Protein AF-A0A7V9GXW0-F1 (afdb_monomer_lite)

Radius of gyration: 19.79 Å; chains: 1; bounding box: 46×21×52 Å

Sequence (112 aa):
MLGPALAGLTLQVDTVCNLTAAGSDTEDQLLELRSGVASTVLDVRRIVEGLRPPALDALGLDGALVSLAERIRQGSDLTVEVTMPADLPDIPAAVEVAAYRVTQEALSNAVR

Foldseek 3Di:
DVVVVLVVVLVVLVVVLVVDDPPDPVNVVSVVVNVVSVVVVVVVVVVVLPDQDVQCVVPNLQRSLVVLQVVLVVVDVDDDDDDDPPDDDDDDSNVSSVVSVVSNVVSVVVRD

Secondary structure (DSSP, 8-state):
-HHHHHHHHHHHHHHHHHHSPTT-HHHHHHHHHHHHHHHHHHHHHHHHHHSPPHHHHHHHHHHHHHHHHHHHHHHSS--------SS-----HHHHHHHHHHHHHHHHHHH-

pLDDT: mean 87.24, std 6.22, range [52.62, 94.94]

Structure (mmCIF, N/CA/C/O backbone):
data_AF-A0A7V9GXW0-F1
#
_entry.id   AF-A0A7V9GXW0-F1
#
loop_
_atom_site.group_PDB
_atom_site.id
_atom_site.type_symbol
_atom_site.label_atom_id
_atom_site.label_alt_id
_atom_site.label_comp_id
_atom_site.label_asym_id
_atom_site.label_entity_id
_atom_site.label_seq_id
_atom_site.pdbx_PDB_ins_code
_atom_site.Cartn_x
_atom_site.Cartn_y
_atom_site.Cartn_z
_atom_site.occupancy
_atom_site.B_iso_or_equiv
_atom_site.auth_seq_id
_atom_site.auth_comp_id
_atom_site.auth_asym_id
_atom_site.auth_atom_id
_atom_site.pdbx_PDB_model_num
ATOM 1 N N . MET A 1 1 ? 10.256 -8.715 -0.504 1.00 52.62 1 MET A N 1
ATOM 2 C CA . MET A 1 1 ? 10.790 -7.395 -0.911 1.00 52.62 1 MET A CA 1
ATOM 3 C C . MET A 1 1 ? 10.795 -7.298 -2.436 1.00 52.62 1 MET A C 1
ATOM 5 O O . MET A 1 1 ? 11.852 -7.331 -3.046 1.00 52.62 1 MET A O 1
ATOM 9 N N . LEU A 1 2 ? 9.621 -7.235 -3.071 1.00 65.00 2 LEU A N 1
ATOM 10 C CA . LEU A 1 2 ? 9.536 -7.145 -4.537 1.00 65.00 2 LEU A CA 1
ATOM 11 C C . LEU A 1 2 ? 9.935 -5.745 -5.038 1.00 65.00 2 LEU A C 1
ATOM 13 O O . LEU A 1 2 ? 10.626 -5.635 -6.039 1.00 65.00 2 LEU A O 1
ATOM 17 N N . GLY A 1 3 ? 9.598 -4.685 -4.293 1.00 72.06 3 GLY A N 1
ATOM 18 C CA . GLY A 1 3 ? 9.905 -3.294 -4.664 1.00 72.06 3 GLY A CA 1
ATOM 19 C C . GLY A 1 3 ? 11.396 -3.000 -4.903 1.00 72.06 3 GLY A C 1
ATOM 20 O O . GLY A 1 3 ? 11.736 -2.566 -6.000 1.00 72.06 3 GLY A O 1
ATOM 21 N N . PRO A 1 4 ? 12.303 -3.272 -3.941 1.00 76.94 4 PRO A N 1
ATOM 22 C CA . PRO A 1 4 ? 13.736 -3.022 -4.130 1.00 76.94 4 PRO A CA 1
ATOM 23 C C . PRO A 1 4 ? 14.363 -3.840 -5.268 1.00 76.94 4 PRO A C 1
ATOM 25 O O . PRO A 1 4 ? 15.208 -3.331 -5.998 1.00 76.94 4 PRO A O 1
ATOM 28 N N . ALA A 1 5 ? 13.930 -5.093 -5.450 1.00 75.69 5 ALA A N 1
ATOM 29 C CA . ALA A 1 5 ? 14.425 -5.955 -6.524 1.00 75.69 5 ALA A CA 1
ATOM 30 C C . ALA A 1 5 ? 13.996 -5.449 -7.913 1.00 75.69 5 ALA A C 1
ATOM 32 O O . ALA A 1 5 ? 14.807 -5.410 -8.835 1.00 75.69 5 ALA A O 1
ATOM 33 N N . LEU A 1 6 ? 12.742 -5.004 -8.048 1.00 76.75 6 LEU A N 1
ATOM 34 C CA . LEU A 1 6 ? 12.219 -4.413 -9.282 1.00 76.75 6 LEU A CA 1
ATOM 35 C C . LEU A 1 6 ? 12.899 -3.075 -9.607 1.00 76.75 6 LEU A C 1
ATOM 37 O O . LEU A 1 6 ? 13.253 -2.842 -10.757 1.00 76.75 6 LEU A O 1
ATOM 41 N N . ALA A 1 7 ? 13.158 -2.234 -8.601 1.00 79.75 7 ALA A N 1
ATOM 42 C CA . ALA A 1 7 ? 13.915 -0.994 -8.786 1.00 79.75 7 ALA A CA 1
ATOM 43 C C . ALA A 1 7 ? 15.347 -1.259 -9.290 1.00 79.75 7 ALA A C 1
ATOM 45 O O . ALA A 1 7 ? 15.831 -0.551 -10.172 1.00 79.75 7 ALA A O 1
ATOM 46 N N . GLY A 1 8 ? 16.003 -2.306 -8.776 1.00 85.12 8 GLY A N 1
ATOM 47 C CA . GLY A 1 8 ? 17.321 -2.738 -9.246 1.00 85.12 8 GLY A CA 1
ATOM 48 C C . GLY A 1 8 ? 17.325 -3.179 -10.712 1.00 85.12 8 GLY A C 1
ATOM 49 O O . GLY A 1 8 ? 18.214 -2.782 -11.462 1.00 85.12 8 GLY A O 1
ATOM 50 N N . LEU A 1 9 ? 16.312 -3.939 -11.140 1.00 83.25 9 LEU A N 1
ATOM 51 C CA . LEU A 1 9 ? 16.158 -4.360 -12.538 1.00 83.25 9 LEU A CA 1
ATOM 52 C C . LEU A 1 9 ? 15.935 -3.169 -13.479 1.00 83.25 9 LEU A C 1
ATOM 54 O O . LEU A 1 9 ? 16.579 -3.100 -14.523 1.00 83.25 9 LEU A O 1
ATOM 58 N N . THR A 1 10 ? 15.089 -2.204 -13.104 1.00 84.31 10 THR A N 1
ATOM 59 C CA . THR A 1 10 ? 14.882 -0.984 -13.904 1.00 84.31 10 THR A CA 1
ATOM 60 C C . THR A 1 10 ? 16.181 -0.191 -14.066 1.00 84.31 10 THR A C 1
ATOM 62 O O . THR A 1 10 ? 16.521 0.193 -15.180 1.00 84.31 10 THR A O 1
ATOM 65 N N . LEU A 1 11 ? 16.953 -0.011 -12.986 1.00 87.56 11 LEU A N 1
ATOM 66 C CA . LEU A 1 11 ? 18.250 0.679 -13.033 1.00 87.56 11 LEU A CA 1
ATOM 67 C C . LEU A 1 11 ? 19.267 -0.031 -13.938 1.00 87.56 11 LEU A C 1
ATOM 69 O O . LEU A 1 11 ? 20.013 0.627 -14.665 1.00 87.56 11 LEU A O 1
ATOM 73 N N . GLN A 1 12 ? 19.308 -1.367 -13.902 1.00 86.00 12 GLN A N 1
ATOM 74 C CA . GLN A 1 12 ? 20.166 -2.159 -14.787 1.00 86.00 12 GLN A CA 1
ATOM 75 C C . GLN A 1 12 ? 19.776 -1.979 -16.256 1.00 86.00 12 GLN A C 1
ATOM 77 O O . GLN A 1 12 ? 20.656 -1.751 -17.083 1.00 86.00 12 GLN A O 1
ATOM 82 N N . VAL A 1 13 ? 18.478 -2.020 -16.574 1.00 85.94 13 VAL A N 1
ATOM 83 C CA . VAL A 1 13 ? 17.984 -1.789 -17.939 1.00 85.94 13 VAL A CA 1
ATOM 84 C C . VAL A 1 13 ? 18.317 -0.371 -18.405 1.00 85.94 13 VAL A C 1
ATOM 86 O O . VAL A 1 13 ? 18.903 -0.215 -19.472 1.00 85.94 13 VAL A O 1
ATOM 89 N N . ASP A 1 14 ? 18.054 0.651 -17.585 1.00 85.06 14 ASP A N 1
ATOM 90 C CA . ASP A 1 14 ? 18.375 2.047 -17.914 1.00 85.06 14 ASP A CA 1
ATOM 91 C C . ASP A 1 14 ? 19.885 2.248 -18.153 1.00 85.06 14 ASP A C 1
ATOM 93 O O . ASP A 1 14 ? 20.288 2.968 -19.067 1.00 85.06 14 ASP A O 1
ATOM 97 N N . THR A 1 15 ? 20.737 1.573 -17.373 1.00 89.44 15 THR A N 1
ATOM 98 C CA . THR A 1 15 ? 22.198 1.621 -17.546 1.00 89.44 15 THR A CA 1
ATOM 99 C C . THR A 1 15 ? 22.623 1.032 -18.889 1.00 89.44 15 THR A C 1
ATOM 101 O O . THR A 1 15 ? 23.450 1.623 -19.579 1.00 89.44 15 THR A O 1
ATOM 104 N N . VAL A 1 16 ? 22.057 -0.113 -19.279 1.00 86.62 16 VAL A N 1
ATOM 105 C CA . VAL A 1 16 ? 22.383 -0.763 -20.556 1.00 86.62 16 VAL A CA 1
ATOM 106 C C . VAL A 1 16 ? 21.869 0.067 -21.736 1.00 86.62 16 VAL A C 1
ATOM 108 O O . VAL A 1 16 ? 22.614 0.256 -22.697 1.00 86.62 16 VAL A O 1
ATOM 111 N N . CYS A 1 17 ? 20.669 0.651 -21.643 1.00 83.38 17 CYS A N 1
ATOM 112 C CA . CYS A 1 17 ? 20.161 1.582 -22.656 1.00 83.38 17 CYS A CA 1
ATOM 113 C C . CYS A 1 17 ? 21.126 2.755 -22.879 1.00 83.38 17 CYS A C 1
ATOM 115 O O . CYS A 1 17 ? 21.495 3.041 -24.013 1.00 83.38 17 CYS A O 1
ATOM 117 N N . ASN A 1 18 ? 21.605 3.380 -21.799 1.00 83.50 18 ASN A N 1
ATOM 118 C CA . ASN A 1 18 ? 22.503 4.538 -21.876 1.00 83.50 18 ASN A CA 1
ATOM 119 C C . ASN A 1 18 ? 23.887 4.225 -22.476 1.00 83.50 18 ASN A C 1
ATOM 121 O O . ASN A 1 18 ? 24.578 5.139 -22.922 1.00 83.50 18 ASN A O 1
ATOM 125 N N . LEU A 1 19 ? 24.313 2.959 -22.460 1.00 86.88 19 LEU A N 1
ATOM 126 C CA . LEU A 1 19 ? 25.595 2.510 -23.016 1.00 86.88 19 LEU A CA 1
ATOM 127 C C . LEU A 1 19 ? 25.477 1.994 -24.458 1.00 86.88 19 LEU A C 1
ATOM 129 O O . LEU A 1 19 ? 26.495 1.667 -25.072 1.00 86.88 19 LEU A O 1
ATOM 133 N N . THR A 1 20 ? 24.260 1.894 -24.995 1.00 88.50 20 THR A N 1
ATOM 134 C CA . THR A 1 20 ? 24.005 1.325 -26.321 1.00 88.50 20 THR A CA 1
ATOM 135 C C . THR A 1 20 ? 24.107 2.400 -27.405 1.00 88.50 20 THR A C 1
ATOM 137 O O . THR A 1 20 ? 23.768 3.562 -27.191 1.00 88.50 20 THR A O 1
ATOM 140 N N . ALA A 1 21 ? 24.618 2.022 -28.581 1.00 85.25 21 ALA A N 1
ATOM 141 C CA . ALA A 1 21 ? 24.728 2.930 -29.718 1.00 85.25 21 ALA A CA 1
ATOM 142 C C . ALA A 1 21 ? 23.344 3.254 -30.299 1.00 85.25 21 ALA A C 1
ATOM 144 O O . ALA A 1 21 ? 22.566 2.341 -30.594 1.00 85.25 21 ALA A O 1
ATOM 145 N N . ALA A 1 22 ? 23.087 4.548 -30.499 1.00 82.12 22 ALA A N 1
ATOM 146 C CA . ALA A 1 22 ? 21.825 5.041 -31.033 1.00 82.12 22 ALA A CA 1
ATOM 147 C C . ALA A 1 22 ? 21.554 4.520 -32.460 1.00 82.12 22 ALA A C 1
ATOM 149 O O . ALA A 1 22 ? 22.454 4.512 -33.304 1.00 82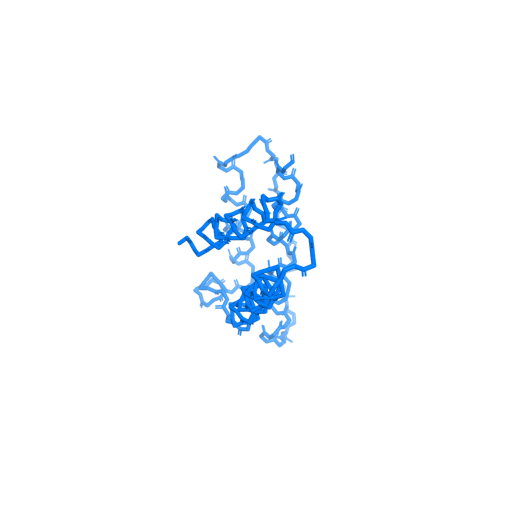.12 22 ALA A O 1
ATOM 150 N N . GLY A 1 23 ? 20.311 4.127 -32.733 1.00 79.44 23 GLY A N 1
ATOM 151 C CA . GLY A 1 23 ? 19.826 3.601 -34.008 1.00 79.44 23 GLY A CA 1
ATOM 152 C C . GLY A 1 23 ? 20.193 2.142 -34.287 1.00 79.44 23 GLY A C 1
ATOM 153 O O . GLY A 1 23 ? 20.156 1.731 -35.445 1.00 79.44 23 GLY A O 1
ATOM 154 N N . SER A 1 24 ? 20.598 1.373 -33.271 1.00 86.00 24 SER A N 1
ATOM 155 C CA . SER A 1 24 ? 20.881 -0.060 -33.422 1.00 86.00 24 SER A CA 1
ATOM 156 C C . SER A 1 24 ? 19.649 -0.915 -33.125 1.00 86.00 24 SER A C 1
ATOM 158 O O . SER A 1 24 ? 18.878 -0.584 -32.231 1.00 86.00 24 SER A O 1
ATOM 160 N N . ASP A 1 25 ? 19.521 -2.074 -33.780 1.00 85.81 25 ASP A N 1
ATOM 161 C CA . AS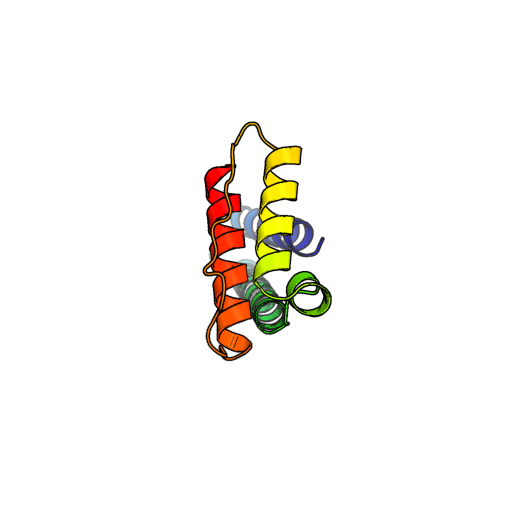P A 1 25 ? 18.481 -3.071 -33.455 1.00 85.81 25 ASP A CA 1
ATOM 162 C C . ASP A 1 25 ? 18.491 -3.450 -31.956 1.00 85.81 25 ASP A C 1
ATOM 164 O O . ASP A 1 25 ? 17.465 -3.783 -31.365 1.00 85.81 25 ASP A O 1
ATOM 168 N N . THR A 1 26 ? 19.665 -3.372 -31.320 1.00 86.44 26 THR A N 1
ATOM 169 C CA . THR A 1 26 ? 19.845 -3.586 -29.880 1.00 86.44 26 THR A CA 1
ATOM 170 C C . THR A 1 26 ? 19.160 -2.505 -29.038 1.00 86.44 26 THR A C 1
ATOM 172 O O . THR A 1 26 ? 18.618 -2.821 -27.982 1.00 86.44 26 THR A O 1
ATOM 175 N N . GLU A 1 27 ? 19.172 -1.240 -29.471 1.00 86.12 27 GLU A N 1
ATOM 176 C CA . GLU A 1 27 ? 18.479 -0.146 -28.777 1.00 86.12 27 GLU A CA 1
ATOM 177 C C . GLU A 1 27 ? 16.962 -0.362 -28.799 1.00 86.12 27 GLU A C 1
ATOM 179 O O . GLU A 1 27 ? 16.321 -0.270 -27.751 1.00 86.12 27 GLU A O 1
ATOM 184 N N . ASP A 1 28 ? 16.404 -0.737 -29.952 1.00 84.94 28 ASP A N 1
ATOM 185 C CA . ASP A 1 28 ? 14.971 -1.018 -30.093 1.00 84.94 28 ASP A CA 1
ATOM 186 C C . ASP A 1 28 ? 14.536 -2.171 -29.172 1.00 84.94 28 ASP A C 1
ATOM 188 O O . ASP A 1 28 ? 13.566 -2.047 -28.417 1.00 84.94 28 ASP A O 1
ATOM 192 N N . GLN A 1 29 ? 15.307 -3.264 -29.137 1.00 86.62 29 GLN A N 1
ATOM 193 C CA . GLN A 1 29 ? 15.051 -4.395 -28.236 1.00 86.62 29 GLN A CA 1
ATOM 194 C C . GLN A 1 29 ? 15.149 -4.012 -26.751 1.00 86.62 29 GLN A C 1
ATOM 196 O O . GLN A 1 29 ? 14.378 -4.503 -25.921 1.00 86.62 29 GLN A O 1
ATOM 201 N N . LEU A 1 30 ? 16.085 -3.132 -26.390 1.00 87.31 30 LEU A N 1
ATOM 202 C CA . LEU A 1 30 ? 16.234 -2.648 -25.017 1.00 87.31 30 LEU A CA 1
ATOM 203 C C . LEU A 1 30 ? 15.089 -1.718 -24.604 1.00 87.31 30 LEU A C 1
ATOM 205 O O . LEU A 1 30 ? 14.627 -1.792 -23.463 1.00 87.31 30 LEU A O 1
ATOM 209 N N . LEU A 1 31 ? 14.590 -0.880 -25.516 1.00 86.38 31 LEU A N 1
ATOM 210 C CA . LEU A 1 31 ? 13.412 -0.044 -25.285 1.00 86.38 31 LEU A CA 1
ATOM 211 C C . LEU A 1 31 ? 12.149 -0.893 -25.085 1.00 86.38 31 LEU A C 1
ATOM 213 O O . LEU A 1 31 ? 11.374 -0.624 -24.159 1.00 86.38 31 LEU A O 1
ATOM 217 N N . GLU A 1 32 ? 11.965 -1.949 -25.882 1.00 89.31 32 GLU A N 1
ATOM 218 C CA . GLU A 1 32 ? 10.883 -2.919 -25.683 1.00 89.31 32 GLU A CA 1
ATOM 219 C C . GLU A 1 32 ? 10.991 -3.616 -24.322 1.00 89.31 32 GLU A C 1
ATOM 221 O O . GLU A 1 32 ? 10.015 -3.656 -23.566 1.00 89.31 32 GLU A O 1
ATOM 226 N N . LEU A 1 33 ? 12.184 -4.097 -23.958 1.00 88.62 33 LEU A N 1
ATOM 227 C CA . LEU A 1 33 ? 12.426 -4.734 -22.663 1.00 88.62 33 LEU A CA 1
ATOM 228 C C . LEU A 1 33 ? 12.134 -3.778 -21.499 1.00 88.62 33 LEU A C 1
ATOM 230 O O . LEU A 1 33 ? 11.468 -4.161 -20.535 1.00 88.62 33 LEU A O 1
ATOM 234 N N . ARG A 1 34 ? 12.579 -2.521 -21.596 1.00 86.31 34 ARG A N 1
ATOM 235 C CA . ARG A 1 34 ? 12.310 -1.472 -20.605 1.00 86.31 34 ARG A CA 1
ATOM 236 C C . ARG A 1 34 ? 10.813 -1.247 -20.415 1.00 86.31 34 ARG A C 1
ATOM 238 O O . ARG A 1 34 ? 10.340 -1.184 -19.279 1.00 86.31 34 ARG A O 1
ATOM 245 N N . SER A 1 35 ? 10.067 -1.157 -21.514 1.00 88.81 35 SER A N 1
ATOM 246 C CA . SER A 1 35 ? 8.610 -1.015 -21.492 1.00 88.81 35 SER A CA 1
ATOM 247 C C . SER A 1 35 ? 7.933 -2.233 -20.850 1.00 88.81 35 SER A C 1
ATOM 249 O O . SER A 1 35 ? 7.076 -2.085 -19.975 1.00 88.81 35 SER A O 1
ATOM 251 N N . GLY A 1 36 ? 8.376 -3.444 -21.201 1.00 90.25 36 GLY A N 1
ATOM 252 C CA . GLY A 1 36 ? 7.869 -4.695 -20.633 1.00 90.25 36 GLY A CA 1
ATOM 253 C C . GLY A 1 36 ? 8.103 -4.813 -19.124 1.00 90.25 36 GLY A C 1
ATOM 254 O O . GLY A 1 36 ? 7.189 -5.178 -18.376 1.00 90.25 36 GLY A O 1
ATOM 255 N N . VAL A 1 37 ? 9.295 -4.438 -18.648 1.00 88.19 37 VAL A N 1
ATOM 256 C CA . VAL A 1 37 ? 9.611 -4.379 -17.212 1.00 88.19 37 VAL A CA 1
ATOM 257 C C . VAL A 1 37 ? 8.711 -3.362 -16.509 1.00 88.19 37 VAL A C 1
ATOM 259 O O . VAL A 1 37 ? 8.093 -3.697 -15.498 1.00 88.19 37 VAL A O 1
ATOM 262 N N . ALA A 1 38 ? 8.564 -2.154 -17.061 1.00 85.25 38 ALA A N 1
ATOM 263 C CA . ALA A 1 38 ? 7.691 -1.127 -16.495 1.00 85.25 38 ALA A CA 1
ATOM 264 C C . ALA A 1 38 ? 6.222 -1.585 -16.408 1.00 85.25 38 ALA A C 1
ATOM 266 O O . ALA A 1 38 ? 5.588 -1.414 -15.365 1.00 85.25 38 ALA A O 1
ATOM 267 N N . SER A 1 39 ? 5.694 -2.229 -17.455 1.00 88.62 39 SER A N 1
ATOM 268 C CA . SER A 1 39 ? 4.337 -2.794 -17.453 1.00 88.62 39 SER A CA 1
ATOM 269 C C . SER A 1 39 ? 4.175 -3.869 -16.381 1.00 88.62 39 SER A C 1
ATOM 271 O O . SER A 1 39 ? 3.224 -3.832 -15.605 1.00 88.62 39 SER A O 1
ATOM 273 N N . THR A 1 40 ? 5.143 -4.780 -16.269 1.00 88.06 40 THR A N 1
ATOM 274 C CA . THR A 1 40 ? 5.106 -5.862 -15.274 1.00 88.06 40 THR A CA 1
ATOM 275 C C . THR A 1 40 ? 5.094 -5.307 -13.847 1.00 88.06 40 THR A C 1
ATOM 277 O O . THR A 1 40 ? 4.350 -5.789 -12.993 1.00 88.06 40 THR A O 1
ATOM 280 N N . VAL A 1 41 ? 5.877 -4.256 -13.577 1.00 86.50 41 VAL A N 1
ATOM 281 C CA . VAL A 1 41 ? 5.867 -3.558 -12.281 1.00 86.50 41 VAL A CA 1
ATOM 282 C C . VAL A 1 41 ? 4.486 -2.971 -11.984 1.00 86.50 41 VAL A C 1
ATOM 284 O O . VAL A 1 41 ? 3.986 -3.121 -10.866 1.00 86.50 41 VAL A O 1
ATOM 287 N N . LEU A 1 42 ? 3.855 -2.328 -12.970 1.00 85.00 42 LEU A N 1
ATOM 288 C CA . LEU A 1 42 ? 2.508 -1.773 -12.823 1.00 85.00 42 LEU A CA 1
ATOM 289 C C . LEU A 1 42 ? 1.462 -2.865 -12.572 1.00 85.00 42 LEU A C 1
ATOM 291 O O . LEU A 1 42 ? 0.586 -2.681 -11.727 1.00 85.00 42 LEU A O 1
ATOM 295 N N . ASP A 1 43 ? 1.565 -4.008 -13.246 1.00 86.50 43 ASP A N 1
ATOM 296 C CA . ASP A 1 43 ? 0.640 -5.128 -13.071 1.00 86.50 43 ASP A CA 1
ATOM 297 C C . ASP A 1 43 ? 0.760 -5.752 -11.679 1.00 86.50 43 ASP A C 1
ATOM 299 O O . ASP A 1 43 ? -0.249 -5.943 -10.997 1.00 86.50 43 ASP A O 1
ATOM 303 N N . VAL A 1 44 ? 1.987 -5.981 -11.200 1.00 85.94 44 VAL A N 1
ATOM 304 C CA . VAL A 1 44 ? 2.231 -6.446 -9.825 1.00 85.94 44 VAL A CA 1
ATOM 305 C C . VAL A 1 44 ? 1.674 -5.449 -8.812 1.00 85.94 44 VAL A C 1
ATOM 307 O O . VAL A 1 44 ? 1.017 -5.852 -7.850 1.00 85.94 44 VAL A O 1
ATOM 310 N N . ARG A 1 45 ? 1.896 -4.146 -9.028 1.00 79.31 45 ARG A N 1
ATOM 311 C CA . ARG A 1 45 ? 1.364 -3.095 -8.155 1.00 79.31 45 ARG A CA 1
ATOM 312 C C . ARG A 1 45 ? -0.162 -3.133 -8.111 1.00 79.31 45 ARG A C 1
ATOM 314 O O . ARG A 1 45 ? -0.718 -3.143 -7.018 1.00 79.31 45 ARG A O 1
ATOM 321 N N . ARG A 1 46 ? -0.825 -3.254 -9.265 1.00 80.94 46 ARG A N 1
ATOM 322 C CA . ARG A 1 46 ? -2.289 -3.353 -9.360 1.00 80.94 46 ARG A CA 1
ATOM 323 C C . ARG A 1 46 ? -2.834 -4.575 -8.622 1.00 80.94 46 ARG A C 1
ATOM 325 O O . ARG A 1 46 ? -3.836 -4.465 -7.921 1.00 80.94 46 ARG A O 1
ATOM 332 N N . ILE A 1 47 ? -2.168 -5.726 -8.739 1.00 83.69 47 ILE A N 1
ATOM 333 C CA . ILE A 1 47 ? -2.545 -6.941 -8.003 1.00 83.69 47 ILE A CA 1
ATOM 334 C C . ILE A 1 47 ? -2.448 -6.692 -6.494 1.00 83.69 47 ILE A C 1
ATOM 336 O O . ILE A 1 47 ? -3.404 -6.948 -5.771 1.00 83.69 47 ILE A O 1
ATOM 340 N N . VAL A 1 48 ? -1.323 -6.152 -6.015 1.00 80.12 48 VAL A N 1
ATOM 341 C CA . VAL A 1 48 ? -1.104 -5.876 -4.584 1.00 80.12 48 VAL A CA 1
ATOM 342 C C . VAL A 1 48 ? -2.071 -4.816 -4.041 1.00 80.12 48 VAL A C 1
ATOM 344 O O . VAL A 1 48 ? -2.497 -4.909 -2.889 1.00 80.12 48 VAL A O 1
ATOM 347 N N . GLU A 1 49 ? -2.422 -3.815 -4.846 1.00 74.31 49 GLU A N 1
ATOM 348 C CA . GLU A 1 49 ? -3.413 -2.789 -4.502 1.00 74.31 49 GLU A CA 1
ATOM 349 C C . GLU A 1 49 ? -4.836 -3.359 -4.424 1.00 74.31 49 GLU A C 1
ATOM 351 O O . GLU A 1 49 ? -5.607 -2.924 -3.572 1.00 74.31 49 GLU A O 1
ATOM 356 N N . GLY A 1 50 ? -5.165 -4.364 -5.243 1.00 75.81 50 GLY A N 1
ATOM 357 C CA . GLY A 1 50 ? -6.446 -5.075 -5.194 1.00 75.81 50 GLY A CA 1
ATOM 358 C C . GLY A 1 50 ? -6.588 -6.056 -4.025 1.00 75.81 50 GLY A C 1
ATOM 359 O O . GLY A 1 50 ? -7.696 -6.505 -3.736 1.00 75.81 50 GLY A O 1
ATOM 360 N N . LEU A 1 51 ? -5.492 -6.392 -3.338 1.00 83.81 51 LEU A N 1
ATOM 361 C CA . LEU A 1 51 ? -5.529 -7.235 -2.146 1.00 83.81 51 LEU A CA 1
ATOM 362 C C . LEU A 1 51 ? -5.896 -6.414 -0.911 1.00 83.81 51 LEU A C 1
ATOM 364 O O . LEU A 1 51 ? -5.305 -5.359 -0.649 1.00 83.81 51 LEU A O 1
ATOM 368 N N . ARG A 1 52 ? -6.813 -6.951 -0.099 1.00 87.25 52 ARG A N 1
ATOM 369 C CA . ARG A 1 52 ? -7.088 -6.400 1.229 1.00 87.25 52 ARG A CA 1
ATOM 370 C C . ARG A 1 52 ? -5.821 -6.541 2.093 1.00 87.25 52 ARG A C 1
ATOM 372 O O . ARG A 1 52 ? -5.228 -7.619 2.141 1.00 87.25 52 ARG A O 1
ATOM 379 N N . PRO A 1 53 ? -5.329 -5.453 2.711 1.00 90.25 53 PRO A N 1
ATOM 380 C CA . PRO A 1 53 ? -4.173 -5.513 3.595 1.00 90.25 53 PRO A CA 1
ATOM 381 C C . PRO A 1 53 ? -4.409 -6.476 4.773 1.00 90.25 53 PRO A C 1
ATOM 383 O O . PRO A 1 53 ? -5.448 -6.371 5.419 1.00 90.25 53 PRO A O 1
ATOM 386 N N . PRO A 1 54 ? -3.432 -7.324 5.154 1.00 89.38 54 PRO A N 1
ATOM 387 C CA . PRO A 1 54 ? -3.608 -8.272 6.261 1.00 89.38 54 PRO A CA 1
ATOM 388 C C . PRO A 1 54 ? -3.961 -7.612 7.600 1.00 89.38 54 PRO A C 1
ATOM 390 O O . PRO A 1 54 ? -4.669 -8.191 8.415 1.00 89.38 54 PRO A O 1
ATOM 393 N N . ALA A 1 55 ? -3.487 -6.382 7.828 1.00 91.25 55 ALA A N 1
ATOM 394 C CA . ALA A 1 55 ? -3.850 -5.606 9.011 1.00 91.25 55 ALA A CA 1
ATOM 395 C C . ALA A 1 55 ? -5.343 -5.237 9.020 1.00 91.25 55 ALA A C 1
ATOM 397 O O . ALA A 1 55 ? -5.966 -5.300 10.071 1.00 91.25 55 ALA A O 1
ATOM 398 N N . LEU A 1 56 ? -5.924 -4.914 7.858 1.00 92.44 56 LEU A N 1
ATOM 399 C CA . LEU A 1 56 ? -7.364 -4.674 7.725 1.00 92.44 56 LEU A CA 1
ATOM 400 C C . LEU A 1 56 ? -8.175 -5.958 7.948 1.00 92.44 56 LEU A C 1
ATOM 402 O O . LEU A 1 56 ? -9.250 -5.904 8.541 1.00 92.44 56 LEU A O 1
ATOM 406 N N . ASP A 1 57 ? -7.662 -7.112 7.510 1.00 90.56 57 ASP A N 1
ATOM 407 C CA . ASP A 1 57 ? -8.278 -8.424 7.764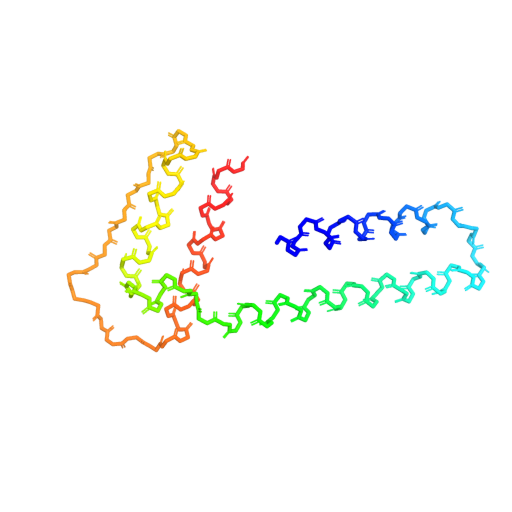 1.00 90.56 57 ASP A CA 1
ATOM 408 C C . ASP A 1 57 ? -8.271 -8.808 9.241 1.00 90.56 57 ASP A C 1
ATOM 410 O O . ASP A 1 57 ? -9.272 -9.313 9.743 1.00 90.56 57 ASP A O 1
ATOM 414 N N . ALA A 1 58 ? -7.171 -8.548 9.944 1.00 92.56 58 ALA A N 1
ATOM 415 C CA . ALA A 1 58 ? -7.022 -8.945 11.337 1.00 92.56 58 ALA A CA 1
ATOM 416 C C . ALA A 1 58 ? -7.637 -7.953 12.336 1.00 92.56 58 ALA A C 1
ATOM 418 O O . ALA A 1 58 ? -8.083 -8.375 13.401 1.00 92.56 58 ALA A O 1
ATOM 419 N N . LEU A 1 59 ? -7.612 -6.652 12.030 1.00 92.88 59 LEU A N 1
ATOM 420 C CA . LEU A 1 59 ? -7.849 -5.594 13.019 1.00 92.88 59 LEU A CA 1
ATOM 421 C C . LEU A 1 59 ? -8.998 -4.645 12.665 1.00 92.88 59 LEU A C 1
ATOM 423 O O . LEU A 1 59 ? -9.333 -3.806 13.490 1.00 92.88 59 LEU A O 1
ATOM 427 N N . GLY A 1 60 ? -9.564 -4.726 11.457 1.00 92.00 60 GLY A N 1
ATOM 428 C CA . GLY A 1 60 ? -10.453 -3.673 10.959 1.00 92.00 60 GLY A CA 1
ATOM 429 C C . GLY A 1 60 ? -9.702 -2.370 10.648 1.00 92.00 60 GLY A C 1
ATOM 430 O O . GLY A 1 60 ? -8.477 -2.290 10.771 1.00 92.00 60 GLY A O 1
ATOM 431 N N . LEU A 1 61 ? -10.418 -1.350 10.166 1.00 92.56 61 LEU A N 1
ATOM 432 C CA . LEU A 1 61 ? -9.807 -0.089 9.723 1.00 92.56 61 LEU A CA 1
ATOM 433 C C . LEU A 1 61 ? -9.171 0.697 10.871 1.00 92.56 61 LEU A C 1
ATOM 435 O O . LEU A 1 61 ? -8.039 1.158 10.739 1.00 92.56 61 LEU A O 1
ATOM 439 N N . ASP A 1 62 ? -9.870 0.825 11.991 1.00 92.50 62 ASP A N 1
ATOM 440 C CA . ASP A 1 62 ? -9.401 1.515 13.189 1.00 92.50 62 ASP A CA 1
ATOM 441 C C . ASP A 1 62 ? -8.107 0.884 13.726 1.00 92.50 62 ASP A C 1
ATOM 443 O O . ASP A 1 62 ? -7.078 1.561 13.824 1.00 92.50 62 ASP A O 1
ATOM 447 N N . GLY A 1 63 ? -8.111 -0.428 13.970 1.00 93.25 63 GLY A N 1
ATOM 448 C CA . GLY A 1 63 ? -6.948 -1.138 14.485 1.00 93.25 63 GLY A CA 1
ATOM 449 C C . GLY A 1 63 ? -5.784 -1.156 13.490 1.00 93.25 63 GLY A C 1
ATOM 450 O O . GLY A 1 63 ? -4.623 -1.002 13.882 1.00 93.25 63 GLY A O 1
ATOM 451 N N . ALA A 1 64 ? -6.068 -1.256 12.187 1.00 94.94 64 ALA A N 1
ATOM 452 C CA . ALA A 1 64 ? -5.040 -1.198 11.153 1.00 94.94 64 ALA A CA 1
ATOM 453 C C . ALA A 1 64 ? -4.352 0.178 11.082 1.00 94.94 64 ALA A C 1
ATOM 455 O O . ALA A 1 64 ? -3.129 0.235 10.920 1.00 94.94 64 ALA A O 1
ATOM 456 N N . LEU A 1 65 ? -5.100 1.279 11.219 1.00 94.88 65 LEU A N 1
ATOM 457 C CA . LEU A 1 65 ? -4.547 2.639 11.227 1.00 94.88 65 LEU A CA 1
ATOM 458 C C . LEU A 1 65 ? -3.738 2.924 12.499 1.00 94.88 65 LEU A C 1
ATOM 460 O O . LEU A 1 65 ? -2.653 3.502 12.410 1.00 94.88 65 LEU A O 1
ATOM 464 N N . VAL A 1 66 ? -4.208 2.466 13.665 1.00 94.50 66 VAL A N 1
ATOM 465 C CA . VAL A 1 66 ? -3.454 2.563 14.928 1.00 94.50 66 VAL A CA 1
ATOM 466 C C . VAL A 1 66 ? -2.130 1.806 14.826 1.00 94.50 66 VAL A C 1
ATOM 468 O O . VAL A 1 66 ? -1.074 2.374 15.106 1.00 94.50 66 VAL A O 1
ATOM 471 N N . SER A 1 67 ? -2.161 0.565 14.335 1.00 94.38 67 SER A N 1
ATOM 472 C CA . SER A 1 67 ? -0.954 -0.246 14.136 1.00 94.38 67 SER A CA 1
ATOM 473 C C . SER A 1 67 ? 0.022 0.399 13.141 1.00 94.38 67 SER A C 1
ATOM 475 O O . SER A 1 67 ? 1.240 0.403 13.343 1.00 94.38 67 SER A O 1
ATOM 477 N N . LEU A 1 68 ? -0.500 1.004 12.070 1.00 93.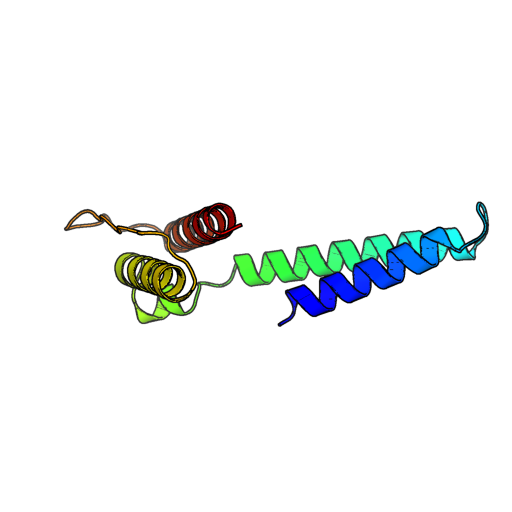38 68 LEU A N 1
ATOM 478 C CA . LEU A 1 68 ? 0.306 1.739 11.102 1.00 93.38 68 LEU A CA 1
ATOM 479 C C . LEU A 1 68 ? 1.011 2.943 11.751 1.00 93.38 68 LEU A C 1
ATOM 481 O O . LEU A 1 68 ? 2.209 3.121 11.533 1.00 93.38 68 LEU A O 1
ATOM 485 N N . ALA A 1 69 ? 0.300 3.724 12.569 1.00 93.38 69 ALA A N 1
ATOM 486 C CA . ALA A 1 69 ? 0.860 4.856 13.304 1.00 93.38 69 ALA A CA 1
ATOM 487 C C . ALA A 1 69 ? 1.927 4.426 14.324 1.00 93.38 69 ALA A C 1
ATOM 489 O O . ALA A 1 69 ? 2.985 5.050 14.404 1.00 93.38 69 ALA A O 1
ATOM 490 N N . GLU A 1 70 ? 1.697 3.337 15.064 1.00 93.00 70 GLU A N 1
ATOM 491 C CA . GLU A 1 70 ? 2.684 2.764 15.991 1.00 93.00 70 GLU A CA 1
ATOM 492 C C . GLU A 1 70 ? 3.996 2.420 15.296 1.00 93.00 70 GLU A C 1
ATOM 494 O O . GLU A 1 70 ? 5.069 2.771 15.787 1.00 93.00 70 GLU A O 1
ATOM 499 N N . ARG A 1 71 ? 3.916 1.792 14.122 1.00 91.12 71 ARG A N 1
ATOM 500 C CA . ARG A 1 71 ? 5.100 1.416 13.349 1.00 91.12 71 ARG A CA 1
ATOM 501 C C . ARG A 1 71 ? 5.911 2.632 12.894 1.00 91.12 71 ARG A C 1
ATOM 503 O O . ARG A 1 71 ? 7.135 2.560 12.865 1.00 91.12 71 ARG A O 1
ATOM 510 N N . ILE A 1 72 ? 5.253 3.744 12.559 1.00 91.31 72 ILE A N 1
ATOM 511 C CA . ILE A 1 72 ? 5.938 5.000 12.213 1.00 91.31 72 ILE A CA 1
ATOM 512 C C . ILE A 1 72 ? 6.604 5.622 13.442 1.00 91.31 72 ILE A C 1
ATOM 514 O O . ILE A 1 72 ? 7.772 5.999 13.361 1.00 91.31 72 ILE A O 1
ATOM 518 N N . ARG A 1 73 ? 5.911 5.662 14.588 1.00 90.25 73 ARG A N 1
ATOM 519 C CA . ARG A 1 73 ? 6.470 6.169 15.857 1.00 90.25 73 ARG A CA 1
ATOM 520 C C . ARG A 1 73 ? 7.699 5.380 16.322 1.00 90.25 73 ARG A C 1
ATOM 522 O O . ARG A 1 73 ? 8.591 5.943 16.934 1.00 90.25 73 ARG A O 1
ATOM 529 N N . GLN A 1 74 ? 7.759 4.078 16.038 1.00 88.62 74 GLN A N 1
ATOM 530 C CA . GLN A 1 74 ? 8.923 3.243 16.367 1.00 88.62 74 GLN A CA 1
ATOM 531 C C . GLN A 1 74 ? 10.123 3.479 15.434 1.00 88.62 74 GLN A C 1
ATOM 533 O O . GLN A 1 74 ? 11.249 3.153 15.801 1.00 88.62 74 GLN A O 1
ATOM 538 N N . GLY A 1 75 ? 9.887 3.994 14.224 1.00 85.25 75 GLY A N 1
ATOM 539 C CA . GLY A 1 75 ? 10.905 4.156 13.184 1.00 85.25 75 GLY A CA 1
ATOM 540 C C . GLY A 1 75 ? 11.294 5.603 12.873 1.00 85.25 75 GLY A C 1
ATOM 541 O O . GLY A 1 75 ? 12.098 5.812 11.969 1.00 85.25 75 GLY A O 1
ATOM 542 N N . SER A 1 76 ? 10.713 6.592 13.556 1.00 87.31 76 SER A N 1
ATOM 543 C CA . SER A 1 76 ? 10.945 8.022 13.314 1.00 87.31 76 SER A CA 1
ATOM 544 C C . SER A 1 76 ? 10.624 8.858 14.557 1.00 87.31 76 SER A C 1
ATOM 546 O O . SER A 1 76 ? 9.875 8.408 15.419 1.00 87.31 76 SER A O 1
ATOM 548 N N . ASP A 1 77 ? 11.112 10.101 14.612 1.00 89.00 77 ASP A N 1
ATOM 549 C CA . ASP A 1 77 ? 10.803 11.057 15.693 1.00 89.00 77 ASP A CA 1
ATOM 550 C C . ASP A 1 77 ? 9.416 11.724 15.541 1.00 89.00 77 ASP A C 1
ATOM 552 O O . ASP A 1 77 ? 9.070 12.665 16.260 1.00 89.00 77 ASP A O 1
ATOM 556 N N . LEU A 1 78 ? 8.601 11.263 14.585 1.00 89.50 78 LEU A N 1
ATOM 557 C CA . LEU A 1 78 ? 7.273 11.814 14.340 1.00 89.50 78 LEU A CA 1
ATOM 558 C C . LEU A 1 78 ? 6.285 11.374 15.418 1.00 89.50 78 LEU A C 1
ATOM 560 O O . LEU A 1 78 ? 6.101 10.188 15.697 1.00 89.50 78 LEU A O 1
ATOM 564 N N . THR A 1 79 ? 5.553 12.348 15.951 1.00 90.44 79 THR A N 1
ATOM 565 C CA . THR A 1 79 ? 4.348 12.076 16.734 1.00 90.44 79 THR A CA 1
ATOM 566 C C . THR A 1 79 ? 3.174 11.905 15.779 1.00 90.44 79 THR A C 1
ATOM 568 O O . THR A 1 79 ? 2.827 12.822 15.039 1.00 90.44 79 THR A O 1
ATOM 571 N N . VAL A 1 80 ? 2.562 10.724 15.797 1.00 92.81 80 VAL A N 1
ATOM 572 C CA . VAL A 1 80 ? 1.360 10.414 15.013 1.00 92.81 80 VAL A CA 1
ATOM 573 C C . VAL A 1 80 ? 0.217 10.179 15.988 1.00 92.81 80 VAL A C 1
ATOM 575 O O . VAL A 1 80 ? 0.375 9.386 16.913 1.00 92.81 80 VAL A O 1
ATOM 578 N N . GLU A 1 81 ? -0.923 10.830 15.790 1.00 92.12 81 GLU A N 1
ATOM 579 C CA . GLU A 1 81 ? -2.157 10.596 16.547 1.00 92.12 81 GLU A CA 1
ATOM 580 C C . GLU A 1 81 ? 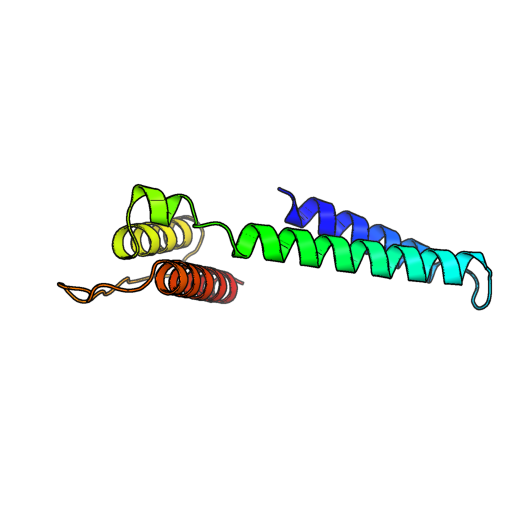-3.232 10.070 15.591 1.00 92.12 81 GLU A C 1
ATOM 582 O O . GLU A 1 81 ? -3.336 10.531 14.454 1.00 92.12 81 GLU A O 1
ATOM 587 N N . VAL A 1 82 ? -3.998 9.070 16.031 1.00 91.62 82 VAL A N 1
ATOM 588 C CA . VAL A 1 82 ? -5.083 8.475 15.243 1.00 91.62 82 VAL A CA 1
ATOM 589 C C . VAL A 1 82 ? -6.387 8.746 15.971 1.00 91.62 82 VAL A C 1
ATOM 591 O O . VAL A 1 82 ? -6.615 8.208 17.052 1.00 91.62 82 VAL A O 1
ATOM 594 N N . THR A 1 83 ? -7.238 9.558 15.354 1.00 91.12 83 THR A N 1
ATOM 595 C CA . THR A 1 83 ? -8.552 9.918 15.889 1.00 91.12 83 THR A CA 1
ATOM 596 C C . THR A 1 83 ? -9.621 9.383 14.956 1.00 91.12 83 THR A C 1
ATOM 598 O O . THR A 1 83 ? -9.676 9.767 13.789 1.00 91.12 83 THR A O 1
ATOM 601 N N . MET A 1 84 ? -10.472 8.504 15.478 1.00 86.06 84 MET A N 1
ATOM 602 C CA . MET A 1 84 ? -11.590 7.913 14.748 1.00 86.06 84 MET A CA 1
ATOM 603 C C . MET A 1 84 ? -12.907 8.223 15.470 1.00 86.06 84 MET A C 1
ATOM 605 O O . MET A 1 84 ? -12.912 8.361 16.696 1.00 86.06 84 MET A O 1
ATOM 609 N N . PRO A 1 85 ? -14.030 8.337 14.740 1.00 87.25 85 PRO A N 1
ATOM 610 C CA . PRO A 1 85 ? -15.353 8.358 15.354 1.00 87.25 85 PRO A CA 1
ATOM 611 C C . PRO A 1 85 ? -15.589 7.084 16.178 1.00 87.25 85 PRO A C 1
ATOM 613 O O . PRO A 1 85 ? -15.099 6.021 15.804 1.00 87.25 85 PRO A O 1
ATOM 616 N N . ALA A 1 86 ? -16.361 7.189 17.265 1.00 80.56 86 ALA A N 1
ATOM 617 C CA . ALA A 1 86 ? -16.708 6.036 18.104 1.00 80.56 86 ALA A CA 1
ATOM 618 C C . ALA A 1 86 ? -17.482 4.961 17.324 1.00 80.56 86 ALA A C 1
ATOM 620 O O . ALA A 1 86 ? -17.216 3.778 17.498 1.00 80.56 86 ALA A O 1
ATOM 621 N N . ASP A 1 87 ? -18.370 5.399 16.427 1.00 82.31 87 ASP A N 1
ATOM 622 C CA . ASP A 1 87 ? -19.100 4.538 15.505 1.00 82.31 87 ASP A CA 1
ATOM 623 C C . ASP A 1 87 ? -18.792 4.967 14.070 1.00 82.31 87 ASP A C 1
ATOM 625 O O . ASP A 1 87 ? -19.134 6.074 13.636 1.00 82.31 87 ASP A O 1
ATOM 629 N N . LEU A 1 88 ? -18.133 4.083 13.327 1.00 81.31 88 LEU A N 1
ATOM 630 C CA . LEU A 1 88 ? -18.033 4.204 11.879 1.00 81.31 88 LEU A CA 1
ATOM 631 C C . LEU A 1 88 ? -19.313 3.641 11.252 1.00 81.31 88 LEU A C 1
ATOM 633 O O . LEU A 1 88 ? -19.778 2.580 11.672 1.00 81.31 88 LEU A O 1
ATOM 637 N N . PRO A 1 89 ? -19.891 4.315 10.242 1.00 86.31 89 PRO A N 1
ATOM 638 C CA . PRO A 1 89 ? -20.936 3.693 9.445 1.00 86.31 89 PRO A CA 1
ATOM 639 C C . PRO A 1 89 ? -20.372 2.463 8.725 1.00 86.31 89 PRO A C 1
ATOM 641 O O . PRO A 1 89 ? -19.170 2.395 8.463 1.00 86.31 89 PRO A O 1
ATOM 644 N N . ASP A 1 90 ? -21.246 1.531 8.345 1.00 87.94 90 ASP A N 1
ATOM 645 C CA . ASP A 1 90 ? -20.860 0.416 7.478 1.00 87.94 90 ASP A CA 1
ATOM 646 C C . ASP A 1 90 ? -20.298 0.975 6.164 1.00 87.94 90 ASP A C 1
ATOM 648 O O . ASP A 1 90 ? -21.010 1.596 5.366 1.00 87.94 90 ASP A O 1
ATOM 652 N N . ILE A 1 91 ? -18.996 0.783 5.957 1.00 90.44 91 ILE A N 1
ATOM 653 C CA . ILE A 1 91 ? -18.285 1.236 4.766 1.00 90.44 91 ILE A CA 1
ATOM 654 C C . ILE A 1 91 ? -17.923 0.039 3.884 1.00 90.44 91 ILE A C 1
ATOM 656 O O . ILE A 1 91 ? -17.552 -1.021 4.386 1.00 90.44 91 ILE A O 1
ATOM 660 N N . PRO A 1 92 ? -17.998 0.174 2.548 1.00 93.31 92 PRO A N 1
ATOM 661 C CA . PRO A 1 92 ? -17.583 -0.902 1.659 1.00 93.31 92 PRO A CA 1
ATOM 662 C C . PRO A 1 92 ? -16.108 -1.267 1.869 1.00 93.31 92 PRO A C 1
ATOM 664 O O . PRO A 1 92 ? -15.259 -0.382 1.956 1.00 93.31 92 PRO A O 1
ATOM 667 N N . ALA A 1 93 ? -15.775 -2.559 1.824 1.00 89.94 93 ALA A N 1
ATOM 668 C CA . ALA A 1 93 ? -14.401 -3.041 2.014 1.00 89.94 93 ALA A CA 1
ATOM 669 C C . ALA A 1 93 ? -13.377 -2.365 1.078 1.00 89.94 93 ALA A C 1
ATOM 671 O O . ALA A 1 93 ? -12.244 -2.099 1.469 1.00 89.94 93 ALA A O 1
ATOM 672 N N . ALA A 1 94 ? -13.774 -2.029 -0.155 1.00 88.56 94 ALA A N 1
ATOM 673 C CA . ALA A 1 94 ? -12.918 -1.295 -1.088 1.00 88.56 94 ALA A CA 1
ATOM 674 C C . ALA A 1 94 ? -12.547 0.114 -0.581 1.00 88.56 94 ALA A C 1
ATOM 676 O O . ALA A 1 94 ? -11.434 0.581 -0.819 1.00 88.56 94 ALA A O 1
ATOM 677 N N . VAL A 1 95 ? -13.456 0.778 0.141 1.00 92.31 95 VAL A N 1
ATOM 678 C CA . VAL A 1 95 ? -13.225 2.099 0.745 1.00 92.31 95 VAL A CA 1
ATOM 679 C C . VAL A 1 95 ? -12.268 1.986 1.928 1.00 92.31 95 VAL A C 1
ATOM 681 O O . VAL A 1 95 ? -11.367 2.811 2.045 1.00 92.31 95 VAL A O 1
ATOM 684 N N . GLU A 1 96 ? -12.387 0.942 2.752 1.00 92.81 96 GLU A N 1
ATOM 685 C CA . GLU A 1 96 ? -11.426 0.672 3.831 1.00 92.81 96 GLU A CA 1
ATOM 686 C C . GLU A 1 96 ? -10.009 0.468 3.292 1.00 92.81 96 GLU A C 1
ATOM 688 O O . GLU A 1 96 ? -9.055 1.070 3.785 1.00 92.81 96 GLU A O 1
ATOM 693 N N . VAL A 1 97 ? -9.873 -0.355 2.244 1.00 93.00 97 VAL A N 1
ATOM 694 C CA . VAL A 1 97 ? -8.589 -0.606 1.577 1.00 93.00 97 VAL A CA 1
ATOM 695 C C . VAL A 1 97 ? -8.008 0.695 1.036 1.00 93.00 97 VAL A C 1
ATOM 697 O O . VAL A 1 97 ? -6.837 0.987 1.283 1.00 93.00 97 VAL A O 1
ATOM 700 N N . ALA A 1 98 ? -8.818 1.494 0.336 1.00 91.62 98 ALA A N 1
ATOM 701 C CA . ALA A 1 98 ? -8.383 2.775 -0.203 1.00 91.62 98 ALA A CA 1
ATOM 702 C C . ALA A 1 98 ? -7.926 3.734 0.907 1.00 91.62 98 ALA A C 1
ATOM 704 O O . ALA A 1 98 ? -6.826 4.279 0.818 1.00 91.62 98 ALA A O 1
ATOM 705 N N . ALA A 1 99 ? -8.715 3.890 1.976 1.00 92.75 99 ALA A N 1
ATOM 706 C CA . ALA A 1 99 ? -8.378 4.743 3.114 1.00 92.75 99 ALA A CA 1
ATOM 707 C C . ALA A 1 99 ? -7.053 4.317 3.762 1.00 92.75 99 ALA A C 1
ATOM 709 O O . ALA A 1 99 ? -6.149 5.137 3.916 1.00 92.75 99 ALA A O 1
ATOM 710 N N . TYR A 1 100 ? -6.886 3.021 4.044 1.00 93.62 100 TYR A N 1
ATOM 711 C CA . TYR A 1 100 ? -5.651 2.486 4.615 1.00 93.62 100 TYR A CA 1
ATOM 712 C C . TYR A 1 100 ? -4.427 2.756 3.729 1.00 93.62 100 TYR A C 1
ATOM 714 O O . TYR A 1 100 ? -3.383 3.180 4.225 1.00 93.62 100 TYR A O 1
ATOM 722 N N . ARG A 1 101 ? -4.536 2.535 2.411 1.00 91.75 101 ARG A N 1
ATOM 723 C CA . ARG A 1 101 ? -3.434 2.768 1.460 1.00 91.75 101 ARG A CA 1
ATOM 724 C C . ARG A 1 101 ? -3.074 4.248 1.349 1.00 91.75 101 ARG A C 1
ATOM 726 O O . ARG A 1 101 ? -1.889 4.573 1.330 1.00 91.75 101 ARG A O 1
ATOM 733 N N . VAL A 1 102 ? -4.069 5.135 1.319 1.00 93.12 102 VAL A N 1
ATOM 734 C CA . VAL A 1 102 ? -3.850 6.589 1.309 1.00 93.12 102 VAL A CA 1
ATOM 735 C C . VAL A 1 102 ? -3.120 7.025 2.576 1.00 93.12 102 VAL A C 1
ATOM 737 O O . VAL A 1 102 ? -2.119 7.732 2.482 1.00 93.12 102 VAL A O 1
ATOM 740 N N . THR A 1 103 ? -3.547 6.559 3.752 1.00 94.12 103 THR A N 1
ATOM 741 C CA . THR A 1 103 ? -2.857 6.879 5.007 1.00 94.12 103 THR A CA 1
ATOM 742 C C . THR A 1 103 ? -1.443 6.295 5.047 1.00 94.12 103 THR A C 1
ATOM 744 O O . THR A 1 103 ? -0.517 6.972 5.489 1.00 94.12 103 THR A O 1
ATOM 747 N N . GLN A 1 104 ? -1.246 5.071 4.547 1.00 92.56 104 GLN A N 1
ATOM 748 C CA . GLN A 1 104 ? 0.073 4.441 4.433 1.00 92.56 104 GLN A CA 1
ATOM 749 C C . GLN A 1 104 ? 1.037 5.277 3.588 1.00 92.56 104 GLN A C 1
ATOM 751 O O . GLN A 1 104 ? 2.172 5.505 4.009 1.00 92.56 104 GLN A O 1
ATOM 756 N N . GLU A 1 105 ? 0.594 5.739 2.422 1.00 91.00 105 GLU A N 1
ATOM 757 C CA . GLU A 1 105 ? 1.414 6.568 1.540 1.00 91.00 105 GLU A CA 1
ATOM 758 C C . GLU A 1 105 ? 1.668 7.953 2.146 1.00 91.00 105 GLU A C 1
ATOM 760 O O . GLU A 1 105 ? 2.802 8.427 2.139 1.00 91.00 105 GLU A O 1
ATOM 765 N N . ALA A 1 106 ? 0.648 8.578 2.742 1.00 92.69 106 ALA A N 1
ATOM 766 C CA . ALA A 1 106 ? 0.784 9.873 3.404 1.00 92.69 106 ALA A CA 1
ATOM 767 C C . ALA A 1 106 ? 1.821 9.830 4.537 1.00 92.69 106 ALA A C 1
ATOM 769 O O . ALA A 1 106 ? 2.704 10.684 4.599 1.00 92.69 106 ALA A O 1
ATOM 770 N N . LEU A 1 107 ? 1.770 8.800 5.387 1.00 91.56 107 LEU A N 1
ATOM 771 C CA . LEU A 1 107 ? 2.754 8.602 6.449 1.00 91.56 107 LEU A CA 1
ATOM 772 C C . LEU A 1 107 ? 4.146 8.293 5.892 1.00 91.56 107 LEU A C 1
ATOM 774 O O . LEU A 1 107 ? 5.131 8.828 6.394 1.00 91.56 107 LEU A O 1
ATOM 778 N N . SER A 1 108 ? 4.250 7.474 4.839 1.00 89.00 108 SER A N 1
ATOM 779 C CA . SER A 1 108 ? 5.545 7.231 4.194 1.00 89.00 108 SER A CA 1
ATOM 780 C C . SER A 1 108 ? 6.153 8.512 3.630 1.00 89.00 108 SER A C 1
ATOM 782 O O . SER A 1 108 ? 7.371 8.648 3.677 1.00 89.00 108 SE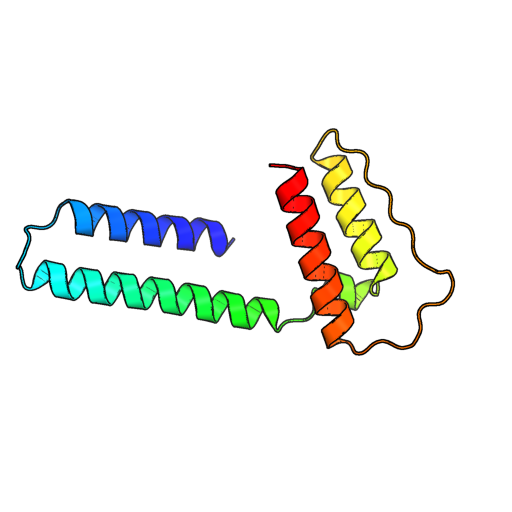R A O 1
ATOM 784 N N . ASN A 1 109 ? 5.338 9.409 3.078 1.00 90.69 109 ASN A N 1
ATOM 785 C CA . ASN A 1 109 ? 5.797 10.682 2.536 1.00 90.69 109 ASN A CA 1
ATOM 786 C C . ASN A 1 109 ? 6.172 11.677 3.635 1.00 90.69 109 ASN A C 1
ATOM 788 O O . ASN A 1 109 ? 7.084 12.457 3.425 1.00 90.69 109 ASN A O 1
ATOM 792 N N . ALA A 1 110 ? 5.519 11.629 4.799 1.00 90.56 110 ALA A N 1
ATOM 793 C CA . ALA A 1 110 ? 5.867 12.474 5.942 1.00 90.56 110 ALA A CA 1
ATOM 794 C C . ALA A 1 110 ? 7.204 12.089 6.607 1.00 90.56 110 ALA A C 1
ATOM 796 O O . ALA A 1 110 ? 7.845 12.939 7.214 1.00 90.56 110 ALA A O 1
ATOM 797 N N . VAL A 1 111 ? 7.601 10.813 6.527 1.00 88.88 111 VAL A N 1
ATOM 798 C CA . VAL A 1 111 ? 8.874 10.305 7.081 1.00 88.88 111 VAL A CA 1
ATOM 799 C C . VAL A 1 111 ? 10.074 10.592 6.170 1.00 88.88 111 VAL A C 1
ATOM 801 O O . VAL A 1 111 ? 11.202 10.617 6.657 1.00 88.88 111 VAL A O 1
ATOM 804 N N . ARG A 1 112 ? 9.852 10.741 4.858 1.00 82.56 112 ARG A N 1
ATOM 805 C CA . ARG A 1 112 ? 10.910 11.056 3.884 1.00 82.56 112 ARG A CA 1
ATOM 806 C C . ARG A 1 112 ? 11.270 12.534 3.929 1.00 82.56 112 ARG A C 1
ATOM 808 O O . ARG A 1 112 ? 12.481 12.813 3.812 1.00 82.56 112 ARG A O 1
#